Protein AF-A0ABD2QF35-F1 (afdb_monomer_lite)

Structure (mmCIF, N/CA/C/O backbone):
data_AF-A0ABD2QF35-F1
#
_entry.id   AF-A0ABD2QF35-F1
#
loop_
_atom_site.group_PDB
_atom_site.id
_atom_site.type_symbol
_atom_site.label_atom_id
_atom_site.label_alt_id
_atom_site.label_comp_id
_atom_site.label_asym_id
_atom_site.label_entity_id
_atom_site.label_seq_id
_atom_site.pdbx_PDB_ins_code
_atom_site.Cartn_x
_atom_site.Cartn_y
_atom_site.Cartn_z
_atom_site.occupancy
_atom_site.B_iso_or_equiv
_atom_site.auth_seq_id
_atom_site.auth_comp_id
_atom_site.auth_asym_id
_atom_site.auth_atom_id
_atom_site.pdb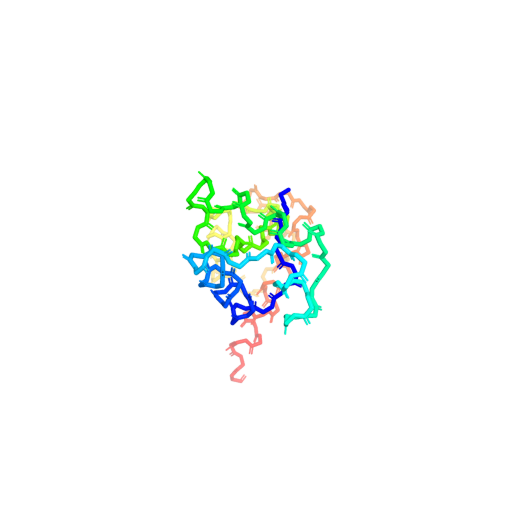x_PDB_model_num
ATOM 1 N N . MET A 1 1 ? 3.875 9.906 -4.815 1.00 46.28 1 MET A N 1
ATOM 2 C CA . MET A 1 1 ? 4.714 8.689 -4.956 1.00 46.28 1 MET A CA 1
ATOM 3 C C . MET A 1 1 ? 4.194 7.848 -6.116 1.00 46.28 1 MET A C 1
ATOM 5 O O . MET A 1 1 ? 3.024 7.490 -6.105 1.00 46.28 1 MET A O 1
ATOM 9 N N . CYS A 1 2 ? 5.019 7.588 -7.136 1.00 48.81 2 CYS A N 1
ATOM 10 C CA . CYS A 1 2 ? 4.612 6.863 -8.345 1.00 48.81 2 CYS A CA 1
ATOM 11 C C . CYS A 1 2 ? 4.802 5.350 -8.165 1.00 48.81 2 CYS A C 1
ATOM 13 O O . CYS A 1 2 ? 5.929 4.872 -8.198 1.00 48.81 2 CYS A O 1
ATOM 15 N N . GLY A 1 3 ? 3.712 4.600 -7.993 1.00 59.16 3 GLY A N 1
ATOM 16 C CA . GLY A 1 3 ? 3.732 3.145 -8.160 1.00 59.16 3 GLY A CA 1
ATOM 17 C C . GLY A 1 3 ? 3.707 2.777 -9.645 1.00 59.16 3 GLY A C 1
ATOM 18 O O . GLY A 1 3 ? 3.038 3.443 -10.439 1.00 59.16 3 GLY A O 1
ATOM 19 N N . PHE A 1 4 ? 4.425 1.727 -10.034 1.00 67.50 4 PHE A N 1
ATOM 20 C CA . PHE A 1 4 ? 4.356 1.189 -11.390 1.00 67.50 4 PHE A CA 1
ATOM 21 C C . PHE A 1 4 ? 3.018 0.458 -11.596 1.00 67.50 4 PHE A C 1
ATOM 23 O O . PHE A 1 4 ? 2.648 -0.385 -10.787 1.00 67.50 4 PHE A O 1
ATOM 30 N N . ARG A 1 5 ? 2.275 0.777 -12.666 1.00 71.38 5 ARG A N 1
ATOM 31 C CA . ARG A 1 5 ? 1.096 0.003 -13.116 1.00 71.38 5 ARG A CA 1
ATOM 32 C C . ARG A 1 5 ? 1.519 -1.028 -14.172 1.00 71.38 5 ARG A C 1
ATOM 34 O O . ARG A 1 5 ? 1.076 -0.950 -15.311 1.00 71.38 5 ARG A O 1
ATOM 41 N N . ILE A 1 6 ? 2.435 -1.926 -13.830 1.00 79.69 6 ILE A N 1
ATOM 42 C CA . ILE A 1 6 ? 2.815 -3.069 -14.680 1.00 79.69 6 ILE A CA 1
ATOM 43 C C . ILE A 1 6 ? 2.883 -4.327 -13.816 1.00 79.69 6 ILE A C 1
ATOM 45 O O . ILE A 1 6 ? 2.910 -4.214 -12.593 1.00 79.69 6 ILE A O 1
ATOM 49 N N . SER A 1 7 ? 2.877 -5.511 -14.426 1.00 83.94 7 SER A N 1
ATOM 50 C CA . SER A 1 7 ? 3.119 -6.750 -13.685 1.00 83.94 7 SER A CA 1
ATOM 51 C C . SER A 1 7 ? 4.575 -6.824 -13.221 1.00 83.94 7 SER A C 1
ATOM 53 O O . SER A 1 7 ? 5.462 -6.191 -13.805 1.00 83.94 7 SER A O 1
ATOM 55 N N . ARG A 1 8 ? 4.820 -7.601 -12.161 1.00 82.06 8 ARG A N 1
ATOM 56 C CA . ARG A 1 8 ? 6.172 -7.824 -11.635 1.00 82.06 8 ARG A CA 1
ATOM 57 C C . ARG A 1 8 ? 7.075 -8.504 -12.667 1.00 82.06 8 ARG A C 1
ATOM 59 O O . ARG A 1 8 ? 8.181 -8.040 -12.891 1.00 82.06 8 ARG A O 1
ATOM 66 N N . GLU A 1 9 ? 6.541 -9.478 -13.395 1.00 86.38 9 GLU A N 1
ATOM 67 C CA . GLU A 1 9 ? 7.230 -10.163 -14.497 1.00 86.38 9 GLU A CA 1
ATOM 68 C C . GLU A 1 9 ? 7.740 -9.191 -15.569 1.00 86.38 9 GLU A C 1
ATOM 70 O O . GLU A 1 9 ? 8.909 -9.226 -15.944 1.00 86.38 9 GLU A O 1
ATOM 75 N N . LYS A 1 10 ? 6.895 -8.251 -16.022 1.00 88.06 10 LYS A N 1
ATOM 76 C CA . LYS A 1 10 ? 7.308 -7.236 -17.004 1.00 88.06 10 LYS A CA 1
ATOM 77 C C . LYS A 1 10 ? 8.360 -6.284 -16.442 1.00 88.06 10 LYS A C 1
ATOM 79 O O . LYS A 1 10 ? 9.194 -5.788 -17.192 1.00 88.06 10 LYS A O 1
ATOM 84 N N . PHE A 1 11 ? 8.310 -5.997 -15.144 1.00 86.06 11 PHE A N 1
ATOM 85 C CA . PHE A 1 11 ? 9.305 -5.160 -14.479 1.00 86.06 11 PHE A CA 1
ATOM 86 C C . PHE A 1 11 ? 10.672 -5.852 -14.408 1.00 86.06 11 PHE A C 1
ATOM 88 O O . PHE A 1 11 ? 11.680 -5.225 -14.731 1.00 86.06 11 PHE A O 1
ATOM 95 N N . ASP A 1 12 ? 10.701 -7.134 -14.051 1.00 86.81 12 ASP A N 1
ATOM 96 C CA . ASP A 1 12 ? 11.935 -7.914 -13.949 1.00 86.81 12 ASP A CA 1
ATOM 97 C C . ASP A 1 12 ? 12.528 -8.202 -15.338 1.00 86.81 12 ASP A C 1
ATOM 99 O O . ASP A 1 12 ? 13.718 -7.983 -15.560 1.00 86.81 12 ASP A O 1
ATOM 103 N N . CYS A 1 13 ? 11.690 -8.535 -16.324 1.00 89.31 13 CYS A N 1
ATOM 104 C CA . CYS A 1 13 ? 12.123 -8.701 -17.712 1.00 89.31 13 CYS A CA 1
ATOM 105 C C . CYS A 1 13 ? 12.674 -7.389 -18.310 1.00 89.31 13 CYS A C 1
ATOM 107 O O . CYS A 1 13 ? 13.695 -7.394 -18.995 1.00 89.31 13 CYS A O 1
ATOM 109 N N . ALA A 1 14 ? 12.075 -6.231 -17.993 1.00 88.50 14 ALA A N 1
ATOM 110 C CA . ALA A 1 14 ? 12.612 -4.932 -18.411 1.00 88.50 14 ALA A CA 1
ATOM 111 C C . ALA A 1 14 ? 14.005 -4.647 -17.829 1.00 88.50 14 ALA A C 1
ATOM 113 O O . ALA A 1 14 ? 14.823 -4.018 -18.499 1.00 88.50 14 ALA A O 1
ATOM 114 N N . LYS A 1 15 ? 14.275 -5.087 -16.591 1.00 86.44 15 LYS A N 1
ATOM 115 C CA . LYS A 1 15 ? 15.598 -4.954 -15.965 1.00 86.44 15 LYS A CA 1
ATOM 116 C C . LYS A 1 15 ? 16.634 -5.841 -16.645 1.00 86.44 15 LYS A C 1
ATOM 118 O O . LYS A 1 15 ? 17.702 -5.339 -16.973 1.00 86.44 15 LYS A O 1
ATOM 123 N N . GLN A 1 16 ? 16.292 -7.102 -16.901 1.00 89.38 16 GLN A N 1
ATOM 124 C CA . GLN A 1 16 ? 17.177 -8.058 -17.573 1.00 89.38 16 GLN A CA 1
ATOM 125 C C . GLN A 1 16 ? 17.535 -7.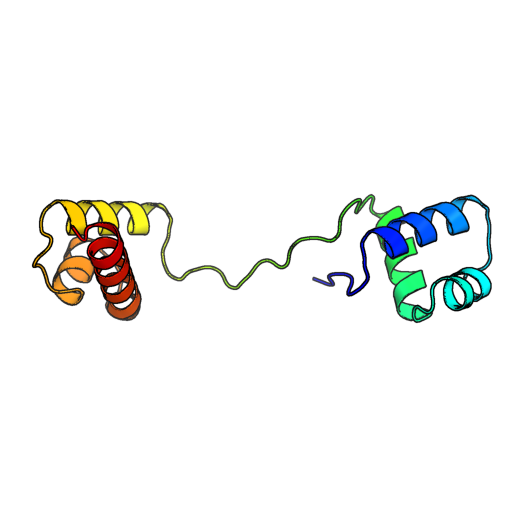600 -18.991 1.00 89.38 16 GLN A C 1
ATOM 127 O O . GLN A 1 16 ? 18.704 -7.575 -19.354 1.00 89.38 16 GLN A O 1
ATOM 132 N N . LEU A 1 17 ? 16.550 -7.153 -19.778 1.00 90.19 17 LEU A N 1
ATOM 133 C CA . LEU A 1 17 ? 16.803 -6.640 -21.129 1.00 90.19 17 LEU A CA 1
ATOM 134 C C . LEU A 1 17 ? 17.677 -5.380 -21.122 1.00 90.19 17 LEU A C 1
ATOM 136 O O . LEU A 1 17 ? 18.460 -5.175 -22.042 1.00 90.19 17 LEU A O 1
ATOM 140 N N . PHE A 1 18 ? 17.552 -4.535 -20.099 1.00 86.75 18 PHE A N 1
ATOM 141 C CA . PHE A 1 18 ? 18.430 -3.380 -19.945 1.00 86.75 18 PHE A CA 1
ATOM 142 C C . PHE A 1 18 ? 19.858 -3.772 -19.543 1.00 86.75 18 PHE A C 1
ATOM 144 O O . PHE A 1 18 ? 20.796 -3.122 -19.978 1.00 86.75 18 PHE A O 1
ATOM 151 N N . GLU A 1 19 ? 20.032 -4.813 -18.727 1.00 87.25 19 GLU A N 1
ATOM 152 C CA . GLU A 1 19 ? 21.354 -5.367 -18.384 1.00 87.25 19 GLU A CA 1
ATOM 153 C C . GLU A 1 19 ? 22.040 -6.042 -19.569 1.00 87.25 19 GLU A C 1
ATOM 155 O O . GLU A 1 19 ? 23.261 -6.055 -19.632 1.00 87.25 19 GLU A O 1
ATOM 160 N N . ALA A 1 20 ? 21.260 -6.530 -20.531 1.00 90.88 20 ALA A N 1
ATOM 161 C CA . ALA A 1 20 ? 21.741 -7.007 -21.823 1.00 90.88 20 ALA A CA 1
ATOM 162 C C . ALA A 1 20 ? 21.971 -5.872 -22.851 1.00 90.88 20 ALA A C 1
ATOM 164 O O . ALA A 1 20 ? 21.983 -6.136 -24.050 1.00 90.88 20 ALA A O 1
ATOM 165 N N . ASP A 1 21 ? 22.074 -4.612 -22.407 1.00 89.69 21 ASP A N 1
ATOM 166 C CA . ASP A 1 21 ? 22.292 -3.412 -23.234 1.00 89.69 21 ASP A CA 1
ATOM 167 C C . ASP A 1 21 ? 21.275 -3.197 -24.373 1.00 89.69 21 ASP A C 1
ATOM 169 O O . ASP A 1 21 ? 21.523 -2.492 -25.359 1.00 89.69 21 ASP A O 1
ATOM 173 N N . MET A 1 22 ? 20.061 -3.738 -24.234 1.00 91.25 22 MET A N 1
ATOM 174 C CA . MET A 1 22 ? 19.022 -3.538 -25.239 1.00 91.25 22 MET A CA 1
ATOM 175 C C . MET A 1 22 ? 18.490 -2.104 -25.212 1.00 91.25 22 MET A C 1
ATOM 177 O O . MET A 1 22 ? 18.211 -1.510 -24.165 1.00 91.25 22 MET A O 1
ATOM 181 N N . SER A 1 23 ? 18.258 -1.546 -26.403 1.00 91.94 23 SER A N 1
ATOM 182 C CA . SER A 1 23 ? 17.734 -0.184 -26.527 1.00 91.94 23 SER A CA 1
ATOM 183 C C . SER A 1 23 ? 16.359 -0.023 -25.861 1.00 91.94 23 SER A C 1
ATOM 185 O O . SER A 1 23 ? 15.501 -0.908 -25.898 1.00 91.94 23 SER A O 1
ATOM 187 N N . GLN A 1 24 ? 16.079 1.173 -25.331 1.00 90.31 24 GLN A N 1
ATOM 188 C CA . GLN A 1 24 ? 14.771 1.487 -24.733 1.00 90.31 24 GLN A CA 1
ATOM 189 C C . GLN A 1 24 ? 13.602 1.244 -25.703 1.00 90.31 24 GLN A C 1
ATOM 191 O O . GLN A 1 24 ? 12.513 0.867 -25.274 1.00 90.31 24 GLN A O 1
ATOM 196 N N . GLY A 1 25 ? 13.821 1.473 -27.004 1.00 92.31 25 GLY A N 1
ATOM 197 C CA . GLY A 1 25 ? 12.825 1.224 -28.046 1.00 92.31 25 GLY A CA 1
ATOM 198 C C . GLY A 1 25 ? 12.558 -0.264 -28.266 1.00 92.31 25 GLY A C 1
ATOM 199 O O . GLY A 1 25 ? 11.418 -0.647 -28.521 1.00 92.31 25 GLY A O 1
ATOM 200 N N . PHE A 1 26 ? 13.580 -1.110 -28.116 1.00 92.94 26 PHE A N 1
ATOM 201 C CA . PHE A 1 26 ? 13.418 -2.560 -28.124 1.00 92.94 26 PHE A CA 1
ATOM 202 C C . PHE A 1 26 ? 12.582 -3.017 -26.924 1.00 92.94 26 PHE A C 1
ATOM 204 O O . PHE A 1 26 ? 11.521 -3.594 -27.121 1.00 92.94 26 PHE A O 1
ATOM 211 N N . ILE A 1 27 ? 12.965 -2.634 -25.702 1.00 91.69 27 ILE A N 1
ATOM 212 C CA . ILE A 1 27 ? 12.253 -2.996 -24.460 1.00 91.69 27 ILE A CA 1
ATOM 213 C C . ILE A 1 27 ? 10.774 -2.574 -24.509 1.00 91.69 27 ILE A C 1
ATOM 215 O O . ILE A 1 27 ? 9.886 -3.327 -24.109 1.00 91.69 27 ILE A O 1
ATOM 219 N N . MET A 1 28 ? 10.500 -1.375 -25.034 1.00 93.88 28 MET A N 1
ATOM 220 C CA . MET A 1 28 ? 9.146 -0.849 -25.228 1.00 93.88 28 MET A CA 1
ATOM 221 C C . MET A 1 28 ? 8.289 -1.773 -26.105 1.00 93.88 28 MET A C 1
ATOM 223 O O . MET A 1 28 ? 7.160 -2.092 -25.731 1.00 93.88 28 MET A O 1
ATOM 227 N N . ARG A 1 29 ? 8.831 -2.202 -27.254 1.00 93.88 29 ARG A N 1
ATOM 228 C CA . ARG A 1 29 ? 8.145 -3.080 -28.213 1.00 93.88 29 ARG A CA 1
ATOM 229 C C . ARG A 1 29 ? 7.972 -4.489 -27.658 1.00 93.88 29 ARG A C 1
ATOM 231 O O . ARG A 1 29 ? 6.867 -5.010 -27.702 1.00 93.88 29 ARG A O 1
ATOM 238 N N . THR A 1 30 ? 9.023 -5.053 -27.070 1.00 93.44 30 THR A N 1
ATOM 239 C CA . THR A 1 30 ? 9.025 -6.421 -26.534 1.00 93.44 30 THR A CA 1
ATOM 240 C C . THR A 1 30 ? 8.025 -6.598 -25.392 1.00 93.44 30 THR A C 1
ATOM 242 O O . THR A 1 30 ? 7.334 -7.607 -25.324 1.00 93.44 30 THR A O 1
ATOM 245 N N . LEU A 1 31 ? 7.906 -5.613 -24.496 1.00 90.31 31 LEU A N 1
ATOM 246 C CA . LEU A 1 31 ? 7.049 -5.721 -23.307 1.00 90.31 31 LEU A CA 1
ATOM 247 C C . LEU A 1 31 ? 5.669 -5.065 -23.471 1.00 90.31 31 LEU A C 1
ATOM 249 O O . LEU A 1 31 ? 4.812 -5.197 -22.584 1.00 90.31 31 LEU A O 1
ATOM 253 N N . GLY A 1 32 ? 5.448 -4.343 -24.574 1.00 91.88 32 GLY A N 1
ATOM 254 C CA . GLY A 1 32 ? 4.218 -3.592 -24.834 1.00 91.88 32 GLY A CA 1
ATOM 255 C C . GLY A 1 32 ? 3.939 -2.524 -23.770 1.00 91.88 32 GLY A C 1
ATOM 256 O O . GLY A 1 32 ? 2.798 -2.343 -23.352 1.00 91.88 32 GLY A O 1
ATOM 257 N N . ILE A 1 33 ? 4.982 -1.862 -23.258 1.00 89.56 33 ILE A N 1
ATOM 258 C CA . ILE A 1 33 ? 4.873 -0.825 -22.219 1.00 89.56 33 ILE A CA 1
ATOM 259 C C . ILE A 1 33 ? 5.291 0.533 -22.771 1.00 89.56 33 ILE A C 1
ATOM 261 O O . ILE A 1 33 ? 6.151 0.614 -23.636 1.00 89.56 33 ILE A O 1
ATOM 265 N N . SER A 1 34 ? 4.724 1.623 -22.247 1.00 90.69 34 SER A N 1
ATOM 266 C CA . SER A 1 34 ? 5.062 2.966 -22.735 1.00 90.69 34 SER A CA 1
ATOM 267 C C . SER A 1 34 ? 6.539 3.320 -22.504 1.00 90.69 34 SER A C 1
ATOM 269 O O . SER A 1 34 ? 7.126 2.961 -21.476 1.00 90.69 34 SER A O 1
ATOM 271 N N . ARG A 1 35 ? 7.127 4.129 -23.397 1.00 89.69 35 ARG A N 1
ATOM 272 C CA . ARG A 1 35 ? 8.496 4.661 -23.237 1.00 89.69 35 ARG A CA 1
ATOM 273 C C . ARG A 1 35 ? 8.683 5.412 -21.913 1.00 89.69 35 ARG A C 1
ATOM 275 O O . ARG A 1 35 ? 9.751 5.350 -21.306 1.00 89.69 35 ARG A O 1
ATOM 282 N N . ALA A 1 36 ? 7.639 6.094 -21.435 1.00 89.25 36 ALA A N 1
ATOM 283 C CA . ALA A 1 36 ? 7.641 6.761 -20.135 1.00 89.25 36 ALA A CA 1
ATOM 284 C C . ALA A 1 36 ? 7.760 5.760 -18.973 1.00 89.25 36 ALA A C 1
ATOM 286 O O . ALA A 1 36 ? 8.476 6.019 -18.005 1.00 89.25 36 ALA A O 1
ATOM 287 N N . THR A 1 37 ? 7.098 4.605 -19.079 1.00 88.06 37 THR A N 1
ATOM 288 C CA . THR A 1 37 ? 7.207 3.509 -18.110 1.00 88.06 37 THR A CA 1
ATOM 289 C C . THR A 1 37 ? 8.621 2.935 -18.100 1.00 88.06 37 THR A C 1
ATOM 291 O O . THR A 1 37 ? 9.206 2.852 -17.025 1.00 88.06 37 THR A O 1
ATOM 294 N N . VAL A 1 38 ? 9.205 2.640 -19.270 1.00 89.38 38 VAL A N 1
ATOM 295 C CA . VAL A 1 38 ? 10.598 2.160 -19.388 1.00 89.38 38 VAL A CA 1
ATOM 296 C C . VAL A 1 38 ? 11.561 3.127 -18.691 1.00 89.38 38 VAL A C 1
ATOM 298 O O . VAL A 1 38 ? 12.296 2.723 -17.796 1.00 89.38 38 VAL A O 1
ATOM 301 N N . LYS A 1 39 ? 11.488 4.433 -18.991 1.00 89.00 39 LYS A N 1
ATOM 302 C CA . LYS A 1 39 ? 12.325 5.453 -18.330 1.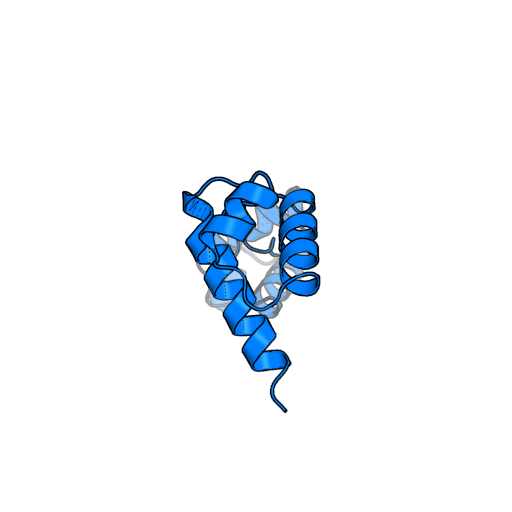00 89.00 39 LYS A CA 1
ATOM 303 C C . LYS A 1 39 ? 12.164 5.468 -16.806 1.00 89.00 39 LYS A C 1
ATOM 305 O O . LYS A 1 39 ? 13.150 5.631 -16.093 1.00 89.00 39 LYS A O 1
ATOM 310 N N . LYS A 1 40 ? 10.938 5.313 -16.291 1.00 86.69 40 LYS A N 1
ATOM 311 C CA . LYS A 1 40 ? 10.695 5.245 -14.840 1.00 86.69 40 LYS A CA 1
ATOM 312 C C . LYS A 1 40 ? 11.337 4.004 -14.214 1.00 86.69 40 LYS A C 1
ATOM 314 O O . LYS A 1 40 ? 11.873 4.121 -13.118 1.00 86.69 40 LYS A O 1
ATOM 319 N N . ILE A 1 41 ? 11.299 2.853 -14.890 1.00 84.88 41 ILE A N 1
ATOM 320 C CA . ILE A 1 41 ? 11.916 1.605 -14.406 1.00 84.88 41 ILE A CA 1
ATOM 321 C C . ILE A 1 41 ? 13.433 1.776 -14.307 1.00 84.88 41 ILE A C 1
ATOM 323 O O . ILE A 1 41 ? 14.017 1.474 -13.269 1.00 84.88 41 ILE A O 1
ATOM 327 N N . LEU A 1 42 ? 14.054 2.345 -15.342 1.00 81.81 42 LEU A N 1
ATOM 328 C CA . LEU A 1 42 ? 15.494 2.615 -15.355 1.00 81.81 42 LEU A CA 1
ATOM 329 C C . LEU A 1 42 ? 15.908 3.592 -14.248 1.00 81.81 42 LEU A C 1
ATOM 331 O O . LEU A 1 42 ? 16.879 3.347 -13.538 1.00 81.81 42 LEU A O 1
ATOM 335 N N . LYS A 1 43 ? 15.122 4.652 -14.020 1.00 82.88 43 LYS A N 1
ATOM 336 C CA . LYS A 1 43 ? 15.341 5.552 -12.877 1.00 82.88 43 LYS A CA 1
ATOM 337 C C . LYS A 1 43 ? 15.198 4.827 -11.538 1.00 82.88 43 LYS A C 1
ATOM 339 O O . LYS A 1 43 ? 15.987 5.066 -10.637 1.00 82.88 43 LYS A O 1
ATOM 344 N N . ALA A 1 44 ? 14.228 3.926 -11.389 1.00 75.56 44 ALA A N 1
ATOM 345 C CA . ALA A 1 44 ? 14.078 3.151 -10.156 1.00 75.56 44 ALA A CA 1
ATOM 346 C C . ALA A 1 44 ? 15.285 2.238 -9.872 1.00 75.56 44 ALA A C 1
ATOM 348 O O . ALA A 1 44 ? 15.628 2.072 -8.702 1.00 75.56 44 ALA A O 1
ATOM 349 N N . LYS A 1 45 ? 15.964 1.716 -10.908 1.00 70.56 45 LYS A N 1
ATOM 350 C CA . LYS A 1 45 ? 17.241 0.992 -10.764 1.00 70.56 45 LYS A CA 1
ATOM 351 C C . LYS A 1 45 ? 18.337 1.893 -10.182 1.00 70.56 45 LYS A C 1
ATOM 353 O O . LYS A 1 45 ? 18.983 1.489 -9.225 1.00 70.56 45 LYS A O 1
ATOM 358 N N . GLN A 1 46 ? 18.483 3.124 -10.684 1.00 65.25 46 GLN A N 1
ATOM 359 C CA . GLN A 1 46 ? 19.480 4.092 -10.194 1.00 65.25 46 GLN A CA 1
ATOM 360 C C . GLN A 1 46 ? 19.352 4.384 -8.687 1.00 65.25 46 GLN A C 1
ATOM 362 O O . GLN A 1 46 ? 20.352 4.609 -8.016 1.00 65.25 46 GLN A O 1
ATOM 367 N N . TYR A 1 47 ? 18.130 4.350 -8.147 1.00 63.53 47 TYR A N 1
ATOM 368 C CA . TYR A 1 47 ? 17.853 4.595 -6.725 1.00 63.53 47 TYR A CA 1
ATOM 369 C C . TYR A 1 47 ? 17.722 3.313 -5.881 1.00 63.53 47 TYR A C 1
ATOM 371 O O . TYR A 1 47 ? 17.212 3.383 -4.764 1.00 63.53 47 TYR A O 1
ATOM 379 N N . ASN A 1 48 ? 18.116 2.140 -6.400 1.00 63.56 48 ASN A N 1
ATOM 380 C CA . ASN A 1 48 ? 17.945 0.835 -5.739 1.00 63.56 48 ASN A CA 1
ATOM 381 C C . ASN A 1 48 ? 16.510 0.576 -5.237 1.00 63.56 48 ASN A C 1
ATOM 383 O O . ASN A 1 48 ? 16.279 -0.130 -4.253 1.00 63.56 48 ASN A O 1
ATOM 387 N N . ILE A 1 49 ? 15.503 1.121 -5.928 1.00 64.94 49 ILE A N 1
ATOM 388 C CA . ILE A 1 49 ? 14.098 0.858 -5.616 1.00 64.94 49 ILE A CA 1
ATOM 389 C C . ILE A 1 49 ? 13.766 -0.510 -6.214 1.00 64.94 49 ILE A C 1
ATOM 391 O O . ILE A 1 49 ? 13.290 -0.637 -7.344 1.00 64.94 49 ILE A O 1
ATOM 395 N N . ALA A 1 50 ? 14.076 -1.556 -5.447 1.00 58.72 50 ALA A N 1
ATOM 396 C CA . ALA A 1 50 ? 13.931 -2.946 -5.866 1.00 58.72 50 ALA A CA 1
ATOM 397 C C . ALA A 1 50 ? 12.470 -3.332 -6.133 1.00 58.72 50 ALA A C 1
ATOM 399 O O . ALA A 1 50 ? 12.210 -4.176 -6.987 1.00 58.72 50 ALA A O 1
ATOM 400 N N . ASN A 1 51 ? 11.524 -2.680 -5.449 1.00 60.44 51 ASN A N 1
ATOM 401 C CA . ASN A 1 51 ? 10.144 -3.133 -5.371 1.00 60.44 51 ASN A CA 1
ATOM 402 C C . ASN A 1 51 ? 9.143 -2.074 -5.827 1.00 60.44 51 ASN A C 1
ATOM 404 O O . ASN A 1 51 ? 9.280 -0.878 -5.553 1.00 60.44 51 ASN A O 1
ATOM 408 N N . MET A 1 52 ? 8.060 -2.549 -6.442 1.00 63.81 52 MET A N 1
ATOM 409 C CA . MET A 1 52 ? 6.823 -1.788 -6.541 1.00 63.81 52 MET A CA 1
ATOM 410 C C . MET A 1 52 ? 6.384 -1.411 -5.129 1.00 63.81 52 MET A C 1
ATOM 412 O O . MET A 1 52 ? 5.887 -2.251 -4.381 1.00 63.81 52 MET A O 1
ATOM 416 N N . LYS A 1 53 ? 6.608 -0.154 -4.734 1.00 67.19 53 LYS A N 1
ATOM 417 C CA . LYS A 1 53 ? 6.171 0.314 -3.422 1.00 67.19 53 LYS A CA 1
ATOM 418 C C . LYS A 1 53 ? 4.657 0.140 -3.341 1.00 67.19 53 LYS A C 1
ATOM 420 O O . LYS A 1 53 ? 3.926 0.692 -4.169 1.00 67.19 53 LYS A O 1
ATOM 425 N N . GLY A 1 54 ? 4.204 -0.623 -2.346 1.00 67.38 54 GLY A N 1
ATOM 426 C CA . GLY A 1 54 ? 2.786 -0.740 -2.034 1.00 67.38 54 GLY A CA 1
ATOM 427 C C . GLY A 1 54 ? 2.181 0.654 -1.890 1.00 67.38 54 GLY A C 1
ATOM 428 O O . GLY A 1 54 ? 2.817 1.574 -1.365 1.00 67.38 54 GLY A O 1
ATOM 429 N N . ARG A 1 55 ? 0.964 0.846 -2.401 1.00 70.31 55 ARG A N 1
ATOM 430 C CA . ARG A 1 55 ? 0.269 2.118 -2.202 1.00 70.31 55 ARG A CA 1
ATOM 431 C C . ARG A 1 55 ? 0.002 2.263 -0.709 1.00 70.31 55 ARG A C 1
ATOM 433 O O . ARG A 1 55 ? -0.739 1.470 -0.138 1.00 70.31 55 ARG A O 1
ATOM 440 N N . SER A 1 56 ? 0.592 3.272 -0.078 1.00 72.19 56 SER A N 1
ATOM 441 C CA . SER A 1 56 ? 0.154 3.679 1.251 1.00 72.19 56 SER A CA 1
ATOM 442 C C . SER A 1 56 ? -1.222 4.319 1.098 1.00 72.19 56 SER A C 1
ATOM 444 O O . SER A 1 56 ? -1.347 5.352 0.435 1.00 72.19 56 SER A O 1
ATOM 446 N N . GLY A 1 57 ? -2.252 3.691 1.664 1.00 78.31 57 GLY A N 1
ATOM 447 C CA . GLY A 1 57 ? -3.570 4.309 1.778 1.00 78.31 57 GLY A CA 1
ATOM 448 C C . GLY A 1 57 ? -3.526 5.575 2.640 1.00 78.31 57 GLY A C 1
ATOM 449 O O . GLY A 1 57 ? -2.509 5.889 3.267 1.00 78.31 57 GLY A O 1
ATOM 450 N N . ARG A 1 58 ? -4.645 6.304 2.691 1.00 80.81 58 ARG A N 1
ATOM 451 C CA . ARG A 1 58 ? -4.806 7.419 3.633 1.00 80.81 58 ARG A CA 1
ATOM 452 C C . ARG A 1 58 ? -4.592 6.898 5.057 1.00 80.81 58 ARG A C 1
ATOM 454 O O . ARG A 1 58 ? -5.071 5.814 5.393 1.00 80.81 58 ARG A O 1
ATOM 461 N N . ARG A 1 59 ? -3.866 7.661 5.884 1.00 80.56 59 ARG A N 1
ATOM 462 C CA . ARG A 1 59 ? -3.731 7.342 7.313 1.00 80.56 59 ARG A CA 1
ATOM 463 C C . ARG A 1 59 ? -5.128 7.214 7.923 1.00 80.56 59 ARG A C 1
ATOM 465 O O . ARG A 1 59 ? -6.012 8.008 7.599 1.00 80.56 59 ARG A O 1
ATOM 472 N N . ARG A 1 60 ? -5.324 6.194 8.760 1.00 79.81 60 ARG A N 1
ATOM 473 C CA . ARG A 1 60 ? -6.571 6.040 9.516 1.00 79.81 60 ARG A CA 1
ATOM 474 C C . ARG A 1 60 ? -6.715 7.213 10.478 1.00 79.81 60 ARG A C 1
ATOM 476 O O . ARG A 1 60 ? -5.710 7.782 10.898 1.00 79.81 60 ARG A O 1
ATOM 483 N N . SER A 1 61 ? -7.959 7.558 10.801 1.00 79.12 61 SER A N 1
ATOM 484 C CA . SER A 1 61 ? -8.216 8.600 11.796 1.00 79.12 61 SER A CA 1
ATOM 485 C C . SER A 1 61 ? -7.811 8.167 13.201 1.00 79.12 61 SER A C 1
ATOM 487 O O . SER A 1 61 ? -7.552 9.035 14.021 1.00 79.12 61 SER A O 1
ATOM 489 N N . THR A 1 62 ? -7.775 6.860 13.468 1.00 79.50 62 THR A N 1
ATOM 490 C CA . THR A 1 62 ? -7.426 6.318 14.777 1.00 79.50 62 THR A CA 1
ATOM 491 C C . THR A 1 62 ? -5.975 5.868 14.842 1.00 79.50 62 THR A C 1
ATOM 493 O O . THR A 1 62 ? -5.410 5.331 13.879 1.00 79.50 62 THR A O 1
ATOM 496 N N . THR A 1 63 ? -5.363 6.068 16.006 1.00 85.50 63 THR A N 1
ATOM 497 C CA . THR A 1 63 ? -4.039 5.525 16.314 1.00 85.50 63 THR A CA 1
ATOM 498 C C . THR A 1 63 ? -4.129 4.062 16.776 1.00 85.50 63 THR A C 1
ATOM 500 O O . THR A 1 63 ? -5.151 3.631 17.311 1.00 85.50 63 THR A O 1
ATOM 503 N N . PRO A 1 64 ? -3.043 3.267 16.678 1.00 85.12 64 PRO A N 1
ATOM 504 C CA . PRO A 1 64 ? -3.022 1.901 17.219 1.00 85.12 64 PRO A CA 1
ATOM 505 C C . PRO A 1 64 ? -3.278 1.818 18.734 1.00 85.12 64 PRO A C 1
ATOM 507 O O . PRO A 1 64 ? -3.601 0.756 19.268 1.00 85.12 64 PRO A O 1
ATOM 510 N N . ARG A 1 65 ? -3.073 2.918 19.468 1.00 85.56 65 ARG A N 1
ATOM 511 C CA . ARG A 1 65 ? -3.393 3.007 20.897 1.00 85.56 65 ARG A CA 1
ATOM 512 C C . ARG A 1 65 ? -4.899 3.164 21.106 1.00 85.56 65 ARG A C 1
ATOM 514 O O . ARG A 1 65 ? -5.460 2.436 21.920 1.00 85.56 65 ARG A O 1
ATOM 521 N N . GLU A 1 66 ? -5.535 4.052 20.350 1.00 84.38 66 GLU A N 1
ATOM 522 C CA . GLU A 1 66 ? -6.988 4.256 20.371 1.00 84.38 66 GLU A CA 1
ATOM 523 C C . GLU A 1 66 ? -7.738 3.002 19.933 1.00 84.38 66 GLU A C 1
ATOM 525 O O . GLU A 1 66 ? -8.651 2.576 20.632 1.00 84.38 66 GLU A O 1
ATOM 530 N N . ASP A 1 67 ? -7.293 2.335 18.863 1.00 83.62 67 ASP A N 1
ATOM 531 C CA . ASP A 1 67 ? -7.889 1.073 18.410 1.00 83.62 67 ASP A CA 1
ATOM 532 C C . ASP A 1 67 ? -7.881 0.019 19.532 1.00 83.62 67 ASP A C 1
ATOM 534 O O . ASP A 1 67 ? -8.878 -0.664 19.761 1.00 83.62 67 ASP A O 1
ATOM 538 N N . ARG A 1 68 ? -6.783 -0.088 20.294 1.00 86.12 68 ARG A N 1
ATOM 539 C CA . ARG A 1 68 ? -6.705 -0.997 21.451 1.00 86.12 68 ARG A CA 1
ATOM 540 C C . ARG A 1 68 ? -7.659 -0.593 22.577 1.00 86.12 68 ARG A C 1
ATOM 542 O O . ARG A 1 68 ? -8.255 -1.472 23.197 1.00 86.12 68 ARG A O 1
ATOM 549 N N . SER A 1 69 ? -7.813 0.704 22.834 1.00 85.12 69 SER A N 1
ATOM 550 C CA . SER A 1 69 ? -8.754 1.231 23.833 1.00 85.12 69 SER A CA 1
ATOM 551 C C . SER A 1 69 ? -10.210 0.934 23.456 1.00 85.12 69 SER A C 1
ATOM 553 O O . SER A 1 69 ? -10.970 0.407 24.271 1.00 85.12 69 SER A O 1
ATOM 555 N N . ILE A 1 70 ? -10.563 1.158 22.185 1.00 84.12 70 ILE A N 1
ATOM 556 C CA . ILE A 1 70 ? -11.876 0.836 21.617 1.00 84.12 70 ILE A CA 1
ATOM 557 C C . ILE A 1 70 ? -12.160 -0.658 21.782 1.00 84.12 70 ILE A C 1
ATOM 559 O O . ILE A 1 70 ? -13.215 -1.031 22.289 1.00 84.12 70 ILE A O 1
ATOM 563 N N . MET A 1 71 ? -11.215 -1.525 21.407 1.00 83.88 71 MET A N 1
ATOM 564 C CA . MET A 1 71 ? -11.404 -2.977 21.494 1.00 83.88 71 MET A CA 1
ATOM 565 C C . MET A 1 71 ? -11.608 -3.455 22.938 1.00 83.88 71 MET A C 1
ATOM 567 O O . MET A 1 71 ? -12.503 -4.262 23.179 1.00 83.88 71 MET A O 1
ATOM 571 N N . ARG A 1 72 ? -10.850 -2.923 23.909 1.00 84.88 72 ARG A N 1
ATOM 572 C CA . ARG A 1 72 ? -11.050 -3.230 25.340 1.00 84.88 72 ARG A CA 1
ATOM 573 C C . ARG A 1 72 ? -12.415 -2.754 25.841 1.00 84.88 72 ARG A C 1
ATOM 575 O O . ARG A 1 72 ? -13.092 -3.462 26.584 1.00 84.88 72 ARG A O 1
ATOM 582 N N . SER A 1 73 ? -12.843 -1.570 25.411 1.00 83.06 73 SER A N 1
ATOM 583 C CA . SER A 1 73 ? -14.154 -1.021 25.765 1.00 83.06 73 SER A CA 1
ATOM 584 C C . SER A 1 73 ? -15.303 -1.860 25.198 1.00 83.06 73 SER A C 1
ATOM 586 O O . SER A 1 73 ? -16.258 -2.133 25.915 1.00 83.06 73 SER A O 1
ATOM 588 N N . ILE A 1 74 ? -15.184 -2.349 23.959 1.00 81.81 74 ILE A N 1
ATOM 589 C CA . ILE A 1 74 ? -16.176 -3.258 23.362 1.00 81.81 74 ILE A CA 1
ATOM 590 C C . ILE A 1 74 ? -16.208 -4.607 24.097 1.00 81.81 74 ILE A C 1
ATOM 592 O O . ILE A 1 74 ? -17.288 -5.123 24.369 1.00 81.81 74 ILE A O 1
ATOM 596 N N . GLN A 1 75 ? -15.046 -5.174 24.437 1.00 81.75 75 GLN A N 1
ATOM 597 C CA . GLN A 1 75 ? -14.959 -6.458 25.147 1.00 81.75 75 GLN A CA 1
ATOM 598 C C . GLN A 1 75 ? -15.543 -6.393 26.562 1.00 81.75 75 GLN A C 1
ATOM 600 O O . GLN A 1 75 ? -16.196 -7.335 26.995 1.00 81.75 75 GLN A O 1
ATOM 605 N N . SER A 1 76 ? -15.327 -5.283 27.274 1.00 81.81 76 SER A N 1
ATOM 606 C CA . SER A 1 76 ? -15.877 -5.088 28.622 1.00 81.81 76 SER A CA 1
ATOM 607 C C . SER A 1 76 ? -17.385 -4.836 28.637 1.00 81.81 76 SER A C 1
ATOM 609 O O . SER A 1 76 ? -18.024 -5.099 29.653 1.00 81.81 76 SER A O 1
ATOM 611 N N . ASN A 1 77 ? -17.967 -4.323 27.547 1.00 75.50 77 ASN A N 1
ATOM 612 C CA . ASN A 1 77 ? -19.405 -4.094 27.465 1.00 75.50 77 ASN A CA 1
ATOM 613 C C . ASN A 1 77 ? -19.912 -4.134 26.012 1.00 75.50 77 ASN A C 1
ATOM 615 O O . ASN A 1 77 ? -19.915 -3.135 25.288 1.00 75.50 77 ASN A O 1
ATOM 619 N N . THR A 1 78 ? -20.378 -5.308 25.591 1.00 67.56 78 THR A N 1
ATOM 620 C CA . THR A 1 78 ? -20.822 -5.592 24.215 1.00 67.56 78 THR A CA 1
ATOM 621 C C . THR A 1 78 ? -22.136 -4.901 23.823 1.00 67.56 78 THR A C 1
ATOM 623 O O . THR A 1 78 ? -22.462 -4.824 22.632 1.00 67.56 78 THR A O 1
ATOM 626 N N . ASN A 1 79 ? -22.870 -4.364 24.806 1.00 72.56 79 ASN A N 1
ATOM 627 C CA . ASN A 1 79 ? -24.154 -3.683 24.626 1.00 72.56 79 ASN A CA 1
ATOM 628 C C . ASN A 1 79 ? -24.058 -2.149 24.698 1.00 72.56 79 ASN A C 1
ATOM 630 O O . ASN A 1 79 ? -25.071 -1.467 24.548 1.00 72.56 79 ASN A O 1
ATOM 634 N N . CYS A 1 80 ? -22.862 -1.580 24.877 1.00 72.81 80 CYS A N 1
ATOM 635 C CA . CYS A 1 80 ? -22.689 -0.130 24.856 1.00 72.81 80 CYS A CA 1
ATOM 636 C C . CYS A 1 80 ? -22.876 0.460 23.449 1.00 72.81 80 CYS A C 1
ATOM 638 O O . CYS A 1 80 ? -22.472 -0.112 22.434 1.00 72.81 80 CYS A O 1
ATOM 640 N N . SER A 1 81 ? -23.459 1.661 23.394 1.00 81.06 81 SER A N 1
ATOM 641 C CA . SER A 1 81 ? -23.581 2.413 22.148 1.00 81.06 81 SER A CA 1
ATOM 642 C C . SER A 1 81 ? -22.203 2.853 21.642 1.00 81.06 81 SER A C 1
ATOM 644 O O . SER A 1 81 ? -21.288 3.132 22.419 1.00 81.06 81 SER A O 1
ATOM 646 N N . ALA A 1 82 ? -22.049 2.966 20.321 1.00 79.06 82 ALA A N 1
ATOM 647 C CA . ALA A 1 82 ? -20.787 3.399 19.719 1.00 79.06 82 ALA A CA 1
ATOM 648 C C . ALA A 1 82 ? -20.350 4.800 20.189 1.00 79.06 82 ALA A C 1
ATOM 650 O O . ALA A 1 82 ? -19.155 5.063 20.292 1.00 79.06 82 ALA A O 1
ATOM 651 N N . LYS A 1 83 ? -21.316 5.672 20.516 1.00 81.69 83 LYS A N 1
ATOM 652 C CA . LYS A 1 83 ? -21.066 7.002 21.084 1.00 81.69 83 LYS A CA 1
ATOM 653 C C . LYS A 1 83 ? -20.449 6.906 22.483 1.00 81.69 83 LYS A C 1
ATOM 655 O O . LYS A 1 83 ? -19.404 7.500 22.714 1.00 81.69 83 LYS A O 1
ATOM 660 N N . ALA A 1 84 ? -21.027 6.085 23.362 1.00 82.06 84 ALA A N 1
ATOM 661 C CA . ALA A 1 84 ? -20.501 5.877 24.712 1.00 82.06 84 ALA A CA 1
ATOM 662 C C . ALA A 1 84 ? -19.087 5.268 24.697 1.00 82.06 84 ALA A C 1
ATOM 664 O O . ALA A 1 84 ? -18.230 5.630 25.500 1.00 82.06 84 ALA A O 1
ATOM 665 N N . ILE A 1 85 ? -18.814 4.362 23.752 1.00 81.25 85 ILE A N 1
ATOM 666 C CA . ILE A 1 85 ? -17.479 3.774 23.587 1.00 81.25 85 ILE A CA 1
ATOM 667 C C . ILE A 1 85 ? -16.473 4.801 23.054 1.00 81.25 85 ILE A C 1
ATOM 669 O O . ILE A 1 85 ? -15.331 4.799 23.511 1.00 81.25 85 ILE A O 1
ATOM 673 N N . ALA A 1 86 ? -16.869 5.676 22.124 1.00 80.31 86 ALA A N 1
ATOM 674 C CA . ALA A 1 86 ? -16.006 6.747 21.624 1.00 80.31 86 ALA A CA 1
ATOM 675 C C . ALA A 1 86 ? -15.609 7.721 22.748 1.00 80.31 86 ALA A C 1
ATOM 677 O O . ALA A 1 86 ? -14.417 7.954 22.949 1.00 80.31 86 ALA A O 1
ATOM 678 N N . GLU A 1 87 ? -16.583 8.171 23.549 1.00 80.19 87 GLU A N 1
ATOM 679 C CA . GLU A 1 87 ? -16.358 9.030 24.721 1.00 80.19 87 GLU A CA 1
ATOM 680 C C . GLU A 1 87 ? -15.411 8.366 25.732 1.00 80.19 87 GLU A C 1
ATOM 682 O O . GLU A 1 87 ? -14.398 8.947 26.118 1.00 80.19 87 GLU A O 1
ATOM 687 N N . LYS A 1 88 ? -15.668 7.103 26.095 1.00 80.38 88 LYS A N 1
ATOM 688 C CA . LYS A 1 88 ? -14.838 6.356 27.055 1.00 80.38 88 LYS A CA 1
ATOM 689 C C . LYS A 1 88 ? -13.421 6.073 26.546 1.00 80.38 88 LYS A C 1
ATOM 691 O O . LYS A 1 88 ? -12.488 5.970 27.338 1.00 80.38 88 LYS A O 1
ATOM 696 N N . SER A 1 89 ? -13.255 5.928 25.233 1.00 75.31 89 SER A N 1
ATOM 697 C CA . SER A 1 89 ? -11.963 5.609 24.616 1.00 75.31 89 SER A CA 1
ATOM 698 C C . SER A 1 89 ? -11.116 6.851 24.317 1.00 75.31 89 SER A C 1
ATOM 700 O O . SER A 1 89 ? -9.979 6.685 23.873 1.00 75.31 89 SER A O 1
ATOM 702 N N . GLY A 1 90 ? -11.645 8.060 24.552 1.00 74.19 90 GLY A N 1
ATOM 703 C CA . GLY A 1 90 ? -10.977 9.326 24.241 1.00 74.19 90 GLY A CA 1
ATOM 704 C C . GLY A 1 90 ? -10.854 9.586 22.739 1.00 74.19 90 GLY A C 1
ATOM 705 O O . GLY A 1 90 ? -9.884 10.201 22.306 1.00 74.19 90 GLY A O 1
ATOM 706 N N . VAL A 1 91 ? -11.788 9.060 21.940 1.00 76.25 91 VAL A N 1
ATOM 707 C CA . VAL A 1 91 ? -11.776 9.183 20.478 1.00 76.25 91 VAL A CA 1
ATOM 708 C C . VAL A 1 91 ? -12.896 10.123 20.045 1.00 76.25 91 VAL A C 1
ATOM 710 O O . VAL A 1 91 ? -14.025 9.995 20.515 1.00 76.25 91 VAL A O 1
ATOM 713 N N . ASP A 1 92 ? -12.600 11.029 19.111 1.00 74.69 92 ASP A N 1
ATOM 714 C CA . ASP A 1 92 ? -13.586 11.967 18.570 1.00 74.69 92 ASP A CA 1
ATOM 715 C C . ASP A 1 92 ? -14.859 11.275 18.064 1.00 74.69 92 ASP A C 1
ATOM 717 O O . ASP A 1 92 ? -14.822 10.212 17.437 1.00 74.69 92 ASP A O 1
ATOM 721 N N . ILE A 1 93 ? -16.002 11.940 18.255 1.00 65.69 93 ILE A N 1
ATOM 722 C CA . ILE A 1 93 ? -17.337 11.452 17.865 1.00 65.69 93 ILE A CA 1
ATOM 723 C C . ILE A 1 93 ? -17.417 11.142 16.360 1.00 65.69 93 ILE A C 1
ATOM 725 O O . ILE A 1 93 ? -18.139 10.229 15.958 1.00 65.69 93 ILE A O 1
ATOM 729 N N . ALA A 1 94 ? -16.628 11.823 15.521 1.00 67.88 94 ALA A N 1
ATOM 730 C CA . ALA A 1 94 ? -16.515 11.522 14.090 1.00 67.88 94 ALA A CA 1
ATOM 731 C C . ALA A 1 94 ? -16.081 10.064 13.816 1.00 67.88 94 ALA A C 1
ATOM 733 O O . ALA A 1 94 ? -16.465 9.471 12.807 1.00 67.88 94 ALA A O 1
ATOM 734 N N . ASN A 1 95 ? -15.354 9.445 14.751 1.00 72.50 95 ASN A N 1
ATOM 735 C CA . ASN A 1 95 ? -14.928 8.050 14.685 1.00 72.50 95 ASN A CA 1
ATOM 736 C C . ASN A 1 95 ? -15.945 7.070 15.293 1.00 72.50 95 ASN A C 1
ATOM 738 O O . ASN A 1 95 ? -15.748 5.857 15.194 1.00 72.50 95 ASN A O 1
ATOM 742 N N . ALA A 1 96 ? -17.069 7.535 15.851 1.00 70.75 96 ALA A N 1
ATOM 743 C CA . ALA A 1 96 ? -18.129 6.659 16.363 1.00 70.75 96 ALA A CA 1
ATOM 744 C C . ALA A 1 96 ? -18.713 5.748 15.264 1.00 70.75 96 ALA A C 1
ATOM 746 O O . ALA A 1 96 ? -19.119 4.619 15.538 1.00 70.75 96 ALA A O 1
ATOM 747 N N . VAL A 1 97 ? -18.688 6.186 13.999 1.00 75.25 97 VAL A N 1
ATOM 748 C CA . VAL A 1 97 ? -19.057 5.349 12.842 1.00 75.25 97 VAL A CA 1
ATOM 749 C C . VAL A 1 97 ? -18.110 4.149 12.700 1.00 75.25 97 VAL A C 1
ATOM 751 O O . VAL A 1 97 ? -18.566 3.024 12.489 1.00 75.25 97 VAL A O 1
ATOM 754 N N . MET A 1 98 ? -16.803 4.357 12.893 1.00 75.38 98 MET A N 1
ATOM 755 C CA . MET A 1 98 ? -15.800 3.284 12.882 1.00 75.38 98 MET A CA 1
ATOM 756 C C . MET A 1 98 ? -15.967 2.332 14.067 1.00 75.38 98 MET A C 1
ATOM 758 O O . MET A 1 98 ? -15.868 1.116 13.896 1.00 75.38 98 MET A O 1
ATOM 762 N N . VAL A 1 99 ? -16.281 2.864 15.251 1.00 76.94 99 VAL A N 1
ATOM 763 C CA . VAL A 1 99 ? -16.596 2.057 16.439 1.00 76.94 99 VAL A CA 1
ATOM 764 C C . VAL A 1 99 ? -17.822 1.177 16.175 1.00 76.94 99 VAL A C 1
ATOM 766 O O . VAL A 1 99 ? -17.771 -0.029 16.412 1.00 76.94 99 VAL A O 1
ATOM 769 N N . ARG A 1 100 ? -18.894 1.733 15.594 1.00 81.12 100 ARG A N 1
ATOM 770 C CA . ARG A 1 100 ? -20.103 0.980 15.217 1.00 81.12 100 ARG A CA 1
ATOM 771 C C . ARG A 1 100 ? -19.795 -0.140 14.224 1.00 81.12 100 ARG A C 1
ATOM 773 O O . ARG A 1 100 ? -20.247 -1.266 14.418 1.00 81.12 100 ARG A O 1
ATOM 780 N N . TYR A 1 101 ? -18.996 0.146 13.195 1.00 81.25 101 TYR A N 1
ATOM 781 C CA . TYR A 1 101 ? -18.537 -0.869 12.244 1.00 81.25 101 TYR A CA 1
ATOM 782 C C . TYR A 1 101 ? -17.759 -1.992 12.942 1.00 81.25 101 TYR A C 1
ATOM 784 O O . TYR A 1 101 ? -17.990 -3.170 12.671 1.00 81.25 101 TYR A O 1
ATOM 792 N N . ARG A 1 102 ? -16.879 -1.649 13.890 1.00 76.31 102 ARG A 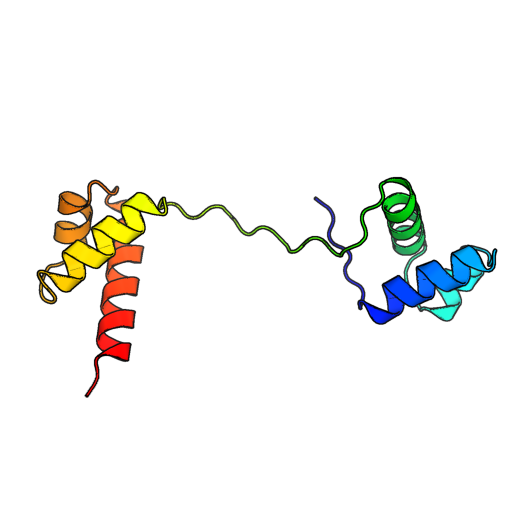N 1
ATOM 793 C CA . ARG A 1 102 ? -16.079 -2.633 14.625 1.00 76.31 102 ARG A CA 1
ATOM 794 C C . ARG A 1 102 ? -16.921 -3.510 15.548 1.00 76.31 102 ARG A C 1
ATOM 796 O O . ARG A 1 102 ? -16.702 -4.717 15.567 1.00 76.31 102 ARG A O 1
ATOM 803 N N . ILE A 1 103 ? -17.905 -2.934 16.241 1.00 80.50 103 ILE A N 1
ATOM 804 C CA . ILE A 1 103 ? -18.891 -3.688 17.030 1.00 80.50 103 ILE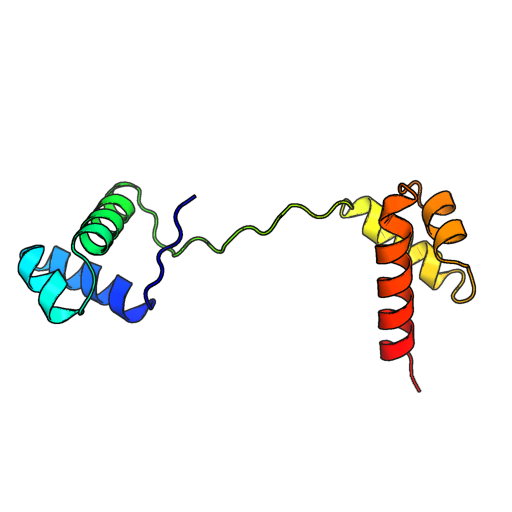 A CA 1
ATOM 805 C C . ILE A 1 103 ? -19.642 -4.672 16.129 1.00 80.50 103 ILE A C 1
ATOM 807 O O . ILE A 1 103 ? -19.768 -5.838 16.482 1.00 80.50 103 ILE A O 1
ATOM 811 N N . ASN A 1 104 ? -20.105 -4.234 14.955 1.00 83.38 104 ASN A N 1
ATOM 812 C CA . ASN A 1 104 ? -20.839 -5.097 14.027 1.00 83.38 104 ASN A CA 1
ATOM 813 C C . ASN A 1 104 ? -19.974 -6.243 13.485 1.00 83.38 104 ASN A C 1
ATOM 815 O O . ASN A 1 104 ? -20.450 -7.372 13.420 1.00 83.38 104 ASN A O 1
ATOM 819 N N . LEU A 1 105 ? -18.709 -5.977 13.141 1.00 82.19 105 LEU A N 1
ATOM 820 C CA . LEU A 1 105 ? -17.759 -7.019 12.744 1.00 82.19 105 LEU A CA 1
ATOM 821 C C . LEU A 1 105 ? -17.522 -8.030 13.866 1.00 82.19 105 LEU A C 1
ATOM 823 O O . LEU A 1 105 ? -17.544 -9.227 13.610 1.00 82.19 105 LEU A O 1
ATOM 827 N N . LEU A 1 106 ? -17.320 -7.559 15.099 1.00 77.06 106 LEU A N 1
ATOM 828 C CA . LEU A 1 106 ? -17.131 -8.438 16.252 1.00 77.06 106 LEU A CA 1
ATOM 829 C C . LEU A 1 106 ? -18.379 -9.275 16.525 1.00 77.06 106 LEU A C 1
ATOM 831 O O . LEU A 1 106 ? -18.270 -10.480 16.693 1.00 77.06 106 LEU A O 1
ATOM 835 N N . LYS A 1 107 ? -19.571 -8.674 16.470 1.00 77.06 107 LYS A N 1
ATOM 836 C CA . LYS A 1 107 ? -20.838 -9.410 16.569 1.00 77.06 107 LYS A CA 1
ATOM 837 C C . LYS A 1 107 ? -20.988 -10.445 15.453 1.00 77.06 107 LYS A C 1
ATOM 839 O O . LYS A 1 107 ? -21.466 -11.536 15.719 1.00 77.06 107 LYS A O 1
ATOM 844 N N . ALA A 1 108 ? -20.560 -10.136 14.228 1.00 81.31 108 ALA A N 1
ATOM 845 C CA . ALA A 1 108 ? -20.574 -11.088 13.117 1.00 81.31 108 ALA A CA 1
ATOM 846 C C . ALA A 1 108 ? -19.568 -12.237 13.306 1.00 81.31 108 ALA A C 1
ATOM 848 O O . ALA A 1 108 ? -19.872 -13.361 12.930 1.00 81.31 108 ALA A O 1
ATOM 849 N N . GLN A 1 109 ? -18.404 -11.967 13.904 1.00 76.88 109 GLN A N 1
ATOM 850 C CA . GLN A 1 109 ? -17.406 -12.982 14.261 1.00 76.88 109 GLN A CA 1
ATOM 851 C C . GLN A 1 109 ? -17.822 -13.834 15.470 1.00 76.88 109 GLN A C 1
ATOM 853 O O . GLN A 1 109 ? -17.352 -14.958 15.597 1.00 76.88 109 GLN A O 1
ATOM 858 N N . MET A 1 110 ? -18.665 -13.295 16.358 1.00 70.81 110 MET A N 1
ATOM 859 C CA . MET A 1 110 ? -19.124 -13.951 17.589 1.00 70.81 110 MET A CA 1
ATOM 860 C C . MET A 1 110 ? -20.441 -14.728 17.450 1.00 70.81 110 MET A C 1
ATOM 862 O O . MET A 1 110 ? -20.821 -15.402 18.402 1.00 70.81 110 MET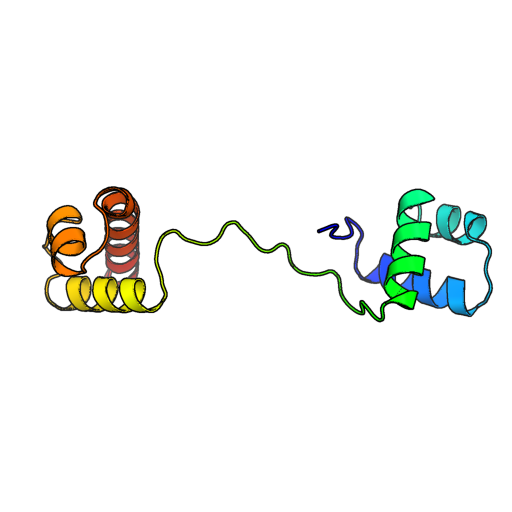 A O 1
ATOM 866 N N . LYS A 1 111 ? -21.129 -14.667 16.303 1.00 54.53 111 LYS A N 1
ATOM 867 C CA . LYS A 1 111 ? -22.163 -15.663 15.968 1.00 54.53 111 LYS A CA 1
ATOM 868 C C . LYS A 1 111 ? -21.459 -17.026 15.798 1.00 54.53 111 LYS A C 1
ATOM 870 O O . LYS A 1 111 ? -20.550 -17.075 14.974 1.00 54.53 111 LYS A O 1
ATOM 875 N N . MET A 1 112 ? -21.715 -18.158 16.471 1.00 45.91 112 MET A N 1
ATOM 876 C CA . MET A 1 112 ? -22.854 -18.686 17.259 1.00 45.91 112 MET A CA 1
ATOM 877 C C . MET A 1 112 ? -24.234 -18.234 16.797 1.00 45.91 112 MET A C 1
ATOM 879 O O . MET A 1 112 ? -24.688 -17.143 17.204 1.00 45.91 112 MET A O 1
#

pLDDT: mean 79.34, std 10.27, range [45.91, 93.88]

Foldseek 3Di:
DDFQPDDPVLLVVLVVCVVVVHDLVVSCVVSVHDSVSSVVSVVCVVVVVVDRPDDDDDDDLDDPQLVVQLVVLCVVPLPDQLQVSCVRSVHDPVCSVVSVVVSVVVVVVPDD

Organism: NCBI:txid1844966

Sequence (112 aa):
MCGFRISREKFDCAKQLFEADMSQGFIMRTLGISRATVKKILKAKQYNIANMKGRSGRRRSTTPREDRSIMRSIQSNTNCSAKAIAEKSGVDIANAVMVRYRINLLKAQMKM

Secondary structure (DSSP, 8-state):
-----S-HHHHHHHHHHHHTT--HHHHHHHHT--HHHHHHHHHHHHTT--S-PPP-PPPPSS-HHHHHHHHHHHHH-TTS-HHHHHHHHT--GGGHHHHHHHHHHHHHHH--

InterPro domains:
  IPR009057 Homedomain-like superfamily [SSF46689] (16-89)

Radius of gyration: 23.93 Å; chains: 1; bounding box: 46×31×57 Å